Protein AF-A0A3D2C1A4-F1 (afdb_monomer_lite)

Radius of gyration: 25.35 Å; chains: 1; bounding box: 54×17×75 Å

Foldseek 3Di:
DVVVVVVVVVVVVVVVVVVVVVVVVVVVCCVPPVLLVVLLVVQLVVLQVVLVVVLVVVPPDDPVVSVVVSVVSSVVSSQVSCVVSVNHD

pLDDT: mean 81.72, std 10.84, range [54.19, 93.25]

Sequence (89 aa):
MKNKLFISQHLSATRFAVISALLVGLGWFYWYQWHPSRVRSTCASKAGDAVQSTLSTIKGSNLDYQIEIGEKVRRSIYELCLNKMGVKN

Structure (mmCIF, N/CA/C/O backbone):
data_AF-A0A3D2C1A4-F1
#
_entry.id   AF-A0A3D2C1A4-F1
#
loop_
_atom_site.group_PDB
_atom_site.id
_atom_site.type_symbol
_atom_site.label_atom_id
_atom_site.label_alt_id
_atom_site.label_comp_id
_atom_site.label_asym_id
_atom_site.label_entity_id
_at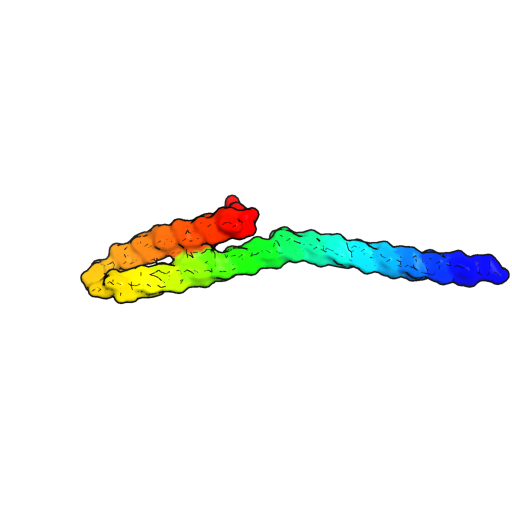om_site.label_seq_id
_atom_site.pdbx_PDB_ins_code
_atom_site.Cartn_x
_atom_site.Cartn_y
_atom_site.Cartn_z
_atom_site.occupancy
_atom_site.B_iso_or_equiv
_atom_site.auth_seq_id
_atom_site.auth_comp_id
_atom_site.auth_asym_id
_atom_site.auth_atom_id
_atom_site.pdbx_PDB_model_num
ATOM 1 N N . MET A 1 1 ? 30.020 -6.947 -47.959 1.00 54.19 1 MET A N 1
ATOM 2 C CA . MET A 1 1 ? 30.219 -7.169 -46.503 1.00 54.19 1 MET A CA 1
ATOM 3 C C . MET A 1 1 ? 29.532 -6.146 -45.582 1.00 54.19 1 MET A C 1
ATOM 5 O O . MET A 1 1 ? 29.259 -6.504 -44.446 1.00 54.19 1 MET A O 1
ATOM 9 N N . LYS A 1 2 ? 29.182 -4.926 -46.031 1.00 56.16 2 LYS A N 1
ATOM 10 C CA . LYS A 1 2 ? 28.587 -3.871 -45.178 1.00 56.16 2 LYS A CA 1
ATOM 11 C C . LYS A 1 2 ? 27.192 -4.193 -44.592 1.00 56.16 2 LYS A C 1
ATOM 13 O O . LYS A 1 2 ? 26.925 -3.828 -43.453 1.00 56.16 2 LYS A O 1
ATOM 18 N N . ASN A 1 3 ? 26.349 -4.959 -45.295 1.00 57.84 3 ASN A N 1
ATOM 19 C CA . ASN A 1 3 ? 24.986 -5.270 -44.823 1.00 57.84 3 ASN A CA 1
ATOM 20 C C . ASN A 1 3 ? 24.938 -6.136 -43.552 1.00 57.84 3 ASN A C 1
ATOM 22 O O . ASN A 1 3 ? 24.048 -5.949 -42.731 1.00 57.84 3 ASN A O 1
ATOM 26 N N . LYS A 1 4 ? 25.893 -7.057 -43.346 1.00 55.25 4 LYS A N 1
ATOM 27 C CA . LYS A 1 4 ? 25.887 -7.932 -42.156 1.00 55.25 4 LYS A CA 1
ATOM 28 C C . LYS A 1 4 ? 26.177 -7.164 -40.859 1.00 55.25 4 LYS A C 1
ATOM 30 O O . LYS A 1 4 ? 25.582 -7.471 -39.832 1.00 55.25 4 LYS A O 1
ATOM 35 N N . LEU A 1 5 ? 27.040 -6.146 -40.919 1.00 58.97 5 LEU A N 1
ATOM 36 C CA . LEU A 1 5 ? 27.362 -5.289 -39.772 1.00 58.97 5 LEU A CA 1
ATOM 37 C C . LEU A 1 5 ? 26.185 -4.385 -39.376 1.00 58.97 5 LEU A C 1
ATOM 39 O O . LEU A 1 5 ? 25.875 -4.282 -38.192 1.00 58.97 5 LEU A O 1
ATOM 43 N N . PHE A 1 6 ? 25.484 -3.811 -40.358 1.00 58.91 6 PHE A N 1
ATOM 44 C CA . PHE A 1 6 ? 24.304 -2.973 -40.115 1.00 58.91 6 PHE A CA 1
ATOM 45 C C . PHE A 1 6 ? 23.163 -3.767 -39.460 1.00 58.91 6 PHE A C 1
ATOM 47 O O . PHE A 1 6 ? 22.604 -3.343 -38.451 1.00 58.91 6 PHE A O 1
ATOM 54 N N . ILE A 1 7 ? 22.867 -4.969 -39.968 1.00 59.91 7 ILE A N 1
ATOM 55 C CA . ILE A 1 7 ? 21.813 -5.839 -39.419 1.00 59.91 7 ILE A CA 1
ATOM 56 C C . ILE A 1 7 ? 22.129 -6.240 -37.970 1.00 59.91 7 ILE A C 1
ATOM 58 O O . ILE A 1 7 ? 21.244 -6.211 -37.118 1.00 59.91 7 ILE A O 1
ATOM 62 N N . SER A 1 8 ? 23.392 -6.553 -37.660 1.00 60.31 8 SER A N 1
ATOM 63 C CA . SER A 1 8 ? 23.801 -6.920 -36.299 1.00 60.31 8 SER A CA 1
ATOM 64 C C . SER A 1 8 ? 23.694 -5.753 -35.306 1.00 60.31 8 SER A C 1
ATOM 66 O O . SER A 1 8 ? 23.331 -5.971 -34.150 1.00 60.31 8 SER A O 1
ATOM 68 N N . GLN A 1 9 ? 23.974 -4.518 -35.736 1.00 61.91 9 GLN A N 1
ATOM 69 C CA . GLN A 1 9 ? 23.812 -3.325 -34.897 1.00 61.91 9 GLN A CA 1
ATOM 70 C C . GLN A 1 9 ? 22.336 -2.984 -34.655 1.00 61.91 9 GLN A C 1
ATOM 72 O O . GLN A 1 9 ? 21.951 -2.711 -33.517 1.00 61.91 9 GLN A O 1
ATOM 77 N N . HIS A 1 10 ? 21.485 -3.087 -35.681 1.00 61.66 10 HIS A N 1
ATOM 78 C CA . HIS A 1 10 ? 20.044 -2.866 -35.534 1.00 61.66 10 HIS A CA 1
ATOM 79 C C . HIS A 1 10 ? 19.366 -3.922 -34.659 1.00 61.66 10 HIS A C 1
ATOM 81 O O . HIS A 1 10 ? 18.480 -3.573 -33.880 1.00 61.66 10 HIS A O 1
ATOM 87 N N . LEU A 1 11 ? 19.804 -5.185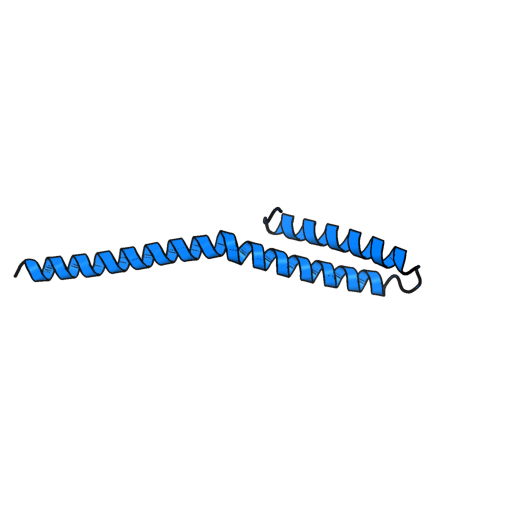 -34.731 1.00 65.38 11 LEU A N 1
ATOM 88 C CA . LEU A 1 11 ? 19.286 -6.270 -33.893 1.00 65.38 11 LEU A CA 1
ATOM 89 C C . LEU A 1 11 ? 19.646 -6.077 -32.410 1.00 65.38 11 LEU A C 1
ATOM 91 O O . LEU A 1 11 ? 18.862 -6.418 -31.528 1.00 65.38 11 LEU A O 1
ATOM 95 N N . SER A 1 12 ? 20.819 -5.506 -32.128 1.00 70.62 12 SER A N 1
ATOM 96 C CA . SER A 1 12 ? 21.230 -5.153 -30.766 1.00 70.62 12 SER A CA 1
ATOM 97 C C . SER A 1 12 ? 20.419 -3.963 -30.238 1.00 70.62 12 SER A C 1
ATOM 99 O O . SER A 1 12 ? 19.821 -4.042 -29.166 1.00 70.62 12 SER A O 1
ATOM 101 N N . ALA A 1 13 ? 20.288 -2.897 -31.036 1.00 77.31 13 ALA A N 1
ATOM 102 C CA . ALA A 1 13 ? 19.532 -1.699 -30.668 1.00 77.31 13 ALA A CA 1
ATOM 103 C C . ALA A 1 13 ? 18.035 -1.974 -30.425 1.00 77.31 13 ALA A C 1
ATOM 105 O O . ALA A 1 13 ? 17.461 -1.451 -29.472 1.00 77.31 13 ALA A O 1
ATOM 106 N N . THR A 1 14 ? 17.406 -2.840 -31.229 1.00 82.69 14 THR A N 1
ATOM 107 C CA . THR A 1 14 ? 16.000 -3.239 -31.014 1.00 82.69 14 THR A CA 1
ATOM 108 C C . THR A 1 14 ? 15.814 -4.028 -29.724 1.00 82.69 14 THR A C 1
ATOM 110 O O . THR A 1 14 ? 14.837 -3.796 -29.018 1.00 82.69 14 THR A O 1
ATOM 113 N N . ARG A 1 15 ? 16.753 -4.907 -29.353 1.00 83.56 15 ARG A N 1
ATOM 114 C CA . ARG A 1 15 ? 16.692 -5.625 -28.068 1.00 83.56 15 ARG A CA 1
ATOM 115 C C . ARG A 1 15 ? 16.756 -4.666 -26.883 1.00 83.56 15 ARG A C 1
ATOM 117 O O . ARG A 1 15 ? 15.946 -4.793 -25.971 1.00 83.56 15 ARG A O 1
ATOM 124 N N . PHE A 1 16 ? 17.658 -3.685 -26.917 1.00 86.56 16 PHE A N 1
ATOM 125 C CA . PHE A 1 16 ? 17.733 -2.665 -25.867 1.00 86.56 16 PHE A CA 1
ATOM 126 C C . PHE A 1 16 ? 16.459 -1.822 -25.782 1.00 86.56 16 PHE A C 1
ATOM 128 O O . PHE A 1 16 ? 15.977 -1.583 -24.679 1.00 86.56 16 PHE A O 1
ATOM 135 N N . ALA A 1 17 ? 15.882 -1.433 -26.923 1.00 86.69 17 ALA A N 1
ATOM 136 C CA . ALA A 1 17 ? 14.624 -0.688 -26.965 1.00 86.69 17 ALA A CA 1
ATOM 137 C C . ALA A 1 17 ? 13.436 -1.492 -26.404 1.00 86.69 17 ALA A C 1
ATOM 139 O O . ALA A 1 17 ? 12.597 -0.948 -25.690 1.00 86.69 17 ALA A O 1
ATOM 140 N N . VAL A 1 18 ? 13.369 -2.796 -26.684 1.00 90.19 18 VAL A N 1
ATOM 141 C CA . VAL A 1 18 ? 12.320 -3.672 -26.136 1.00 90.19 18 VAL A CA 1
ATOM 142 C C . VAL A 1 18 ? 12.490 -3.854 -24.628 1.00 90.19 18 VAL A C 1
ATOM 144 O O . VAL A 1 18 ? 11.516 -3.752 -23.886 1.00 90.19 18 VAL A O 1
ATOM 147 N N . ILE A 1 19 ? 13.718 -4.079 -24.153 1.00 92.44 19 ILE A N 1
ATOM 148 C CA . ILE A 1 19 ? 13.996 -4.231 -22.718 1.00 92.44 19 ILE A CA 1
ATOM 149 C C . ILE A 1 19 ? 13.672 -2.938 -21.967 1.00 92.44 19 ILE A C 1
ATOM 151 O O . ILE A 1 19 ? 13.030 -2.991 -20.921 1.00 92.44 19 ILE A O 1
ATOM 155 N N . SER A 1 20 ? 14.064 -1.775 -22.493 1.00 90.56 20 SER A N 1
ATOM 156 C CA . SER A 1 20 ? 13.763 -0.496 -21.846 1.00 90.56 20 SER A CA 1
ATOM 157 C C . SER A 1 20 ? 12.260 -0.224 -21.799 1.00 90.56 20 SER A C 1
ATOM 159 O O . SER A 1 20 ? 11.751 0.150 -20.743 1.00 90.56 20 SER A O 1
ATOM 161 N N . ALA A 1 21 ? 11.527 -0.494 -22.883 1.00 91.31 21 ALA A N 1
ATOM 162 C CA . ALA A 1 21 ? 10.071 -0.378 -22.907 1.00 91.31 21 ALA A CA 1
ATOM 163 C C . ALA A 1 21 ? 9.400 -1.304 -21.877 1.00 91.31 21 ALA A C 1
ATOM 165 O O . ALA A 1 21 ? 8.489 -0.877 -21.167 1.00 91.31 21 ALA A O 1
ATOM 166 N N . LEU A 1 22 ? 9.883 -2.544 -21.737 1.00 92.88 22 LEU A N 1
ATOM 167 C CA . LEU A 1 22 ? 9.395 -3.483 -20.724 1.00 92.88 22 LEU A CA 1
ATOM 168 C C . LEU A 1 22 ? 9.669 -2.991 -19.300 1.00 92.88 22 LEU A C 1
ATOM 170 O O . LEU A 1 22 ? 8.778 -3.056 -18.457 1.00 92.88 22 LEU A O 1
ATOM 174 N N . LEU A 1 23 ? 10.867 -2.469 -19.024 1.00 93.19 23 LEU A N 1
ATOM 175 C CA . LEU A 1 23 ? 11.215 -1.940 -17.702 1.00 93.19 23 LEU A CA 1
ATOM 176 C C . LEU A 1 23 ? 10.357 -0.728 -17.328 1.00 93.19 23 LEU A C 1
ATOM 178 O O . LEU A 1 23 ? 9.874 -0.651 -16.199 1.00 93.19 23 LEU A O 1
ATOM 182 N N . VAL A 1 24 ? 10.120 0.185 -18.272 1.00 93.12 24 VAL A N 1
ATOM 183 C CA . VAL A 1 24 ? 9.234 1.339 -18.058 1.00 93.12 24 VAL A CA 1
ATOM 184 C C . VAL A 1 24 ? 7.797 0.875 -17.814 1.00 93.12 24 VAL A C 1
ATOM 186 O O . VAL A 1 24 ? 7.167 1.328 -16.860 1.00 93.12 24 VAL A O 1
ATOM 189 N N . GLY A 1 25 ? 7.293 -0.070 -18.613 1.00 91.75 25 GLY A N 1
ATOM 190 C CA . GLY A 1 25 ? 5.951 -0.631 -18.442 1.00 91.75 25 GLY A CA 1
ATOM 191 C C . GLY A 1 25 ? 5.762 -1.337 -17.095 1.00 91.75 25 GLY A C 1
ATOM 192 O O . GLY A 1 25 ? 4.773 -1.096 -16.404 1.00 91.75 25 GLY A O 1
ATOM 193 N N . LEU A 1 26 ? 6.730 -2.158 -16.679 1.00 93.25 26 LEU A N 1
ATOM 194 C CA . LEU A 1 26 ? 6.715 -2.838 -15.381 1.00 93.25 26 LEU A CA 1
ATOM 195 C C . LEU A 1 26 ? 6.830 -1.854 -14.216 1.00 93.25 26 LEU A C 1
ATOM 197 O O . LEU A 1 26 ? 6.113 -2.003 -13.228 1.00 93.25 26 LEU A O 1
ATOM 201 N N . GLY A 1 27 ? 7.689 -0.839 -14.328 1.00 91.00 27 GLY A N 1
ATOM 202 C CA . GLY A 1 27 ? 7.825 0.211 -13.320 1.00 91.00 27 GLY A CA 1
ATOM 203 C C . GLY A 1 27 ? 6.530 1.003 -13.142 1.00 91.00 27 GLY A C 1
ATOM 204 O O . GLY A 1 27 ? 6.077 1.208 -12.015 1.00 91.00 27 GLY A O 1
ATOM 205 N N . TRP A 1 28 ? 5.885 1.370 -14.252 1.00 93.12 28 TRP A N 1
ATOM 206 C CA . TRP A 1 28 ? 4.582 2.031 -14.240 1.00 93.12 28 TRP A CA 1
ATOM 207 C C . TRP A 1 28 ? 3.514 1.156 -13.577 1.00 93.12 28 TRP A C 1
ATOM 209 O O . TRP A 1 28 ? 2.837 1.582 -12.642 1.00 93.12 28 TRP A O 1
ATOM 219 N N . PHE A 1 29 ? 3.395 -0.101 -14.004 1.00 91.38 29 PHE A N 1
ATOM 220 C CA . PHE A 1 29 ? 2.443 -1.046 -13.426 1.00 91.38 29 PHE A CA 1
ATOM 221 C C . PHE A 1 29 ? 2.675 -1.258 -11.923 1.00 91.38 29 PHE A C 1
ATOM 223 O O . PHE A 1 29 ? 1.730 -1.250 -11.129 1.00 91.38 29 PHE A O 1
ATOM 230 N N . TYR A 1 30 ? 3.935 -1.403 -11.514 1.00 89.31 30 TYR A N 1
ATOM 231 C CA . TYR A 1 30 ? 4.307 -1.568 -10.116 1.00 89.31 30 TYR A CA 1
ATOM 232 C C . TYR A 1 30 ? 3.860 -0.372 -9.271 1.00 89.31 30 TYR A C 1
ATOM 234 O O . TYR A 1 30 ? 3.226 -0.566 -8.235 1.00 89.31 30 TYR A O 1
ATOM 242 N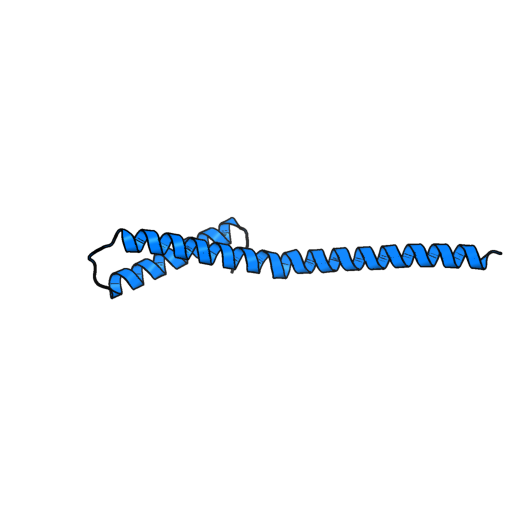 N . TRP A 1 31 ? 4.138 0.854 -9.720 1.00 86.69 31 TRP A N 1
ATOM 243 C CA . TRP A 1 31 ? 3.821 2.062 -8.959 1.00 86.69 31 TRP A CA 1
ATOM 244 C C . TRP A 1 31 ? 2.316 2.344 -8.884 1.00 86.69 31 TRP A C 1
ATOM 246 O O . TRP A 1 31 ? 1.811 2.691 -7.818 1.00 86.69 31 TRP A O 1
ATOM 256 N N . TYR A 1 32 ? 1.587 2.167 -9.989 1.00 86.25 32 TYR A N 1
ATOM 257 C CA . TYR A 1 32 ? 0.181 2.579 -10.081 1.00 86.25 32 TYR A CA 1
ATOM 258 C C . TYR A 1 32 ? -0.834 1.481 -9.761 1.00 86.25 32 TYR A C 1
ATOM 260 O O . TYR A 1 32 ? -1.931 1.798 -9.308 1.00 86.25 32 TYR A O 1
ATOM 268 N N . GLN A 1 33 ? -0.508 0.204 -9.971 1.00 86.94 33 GLN A N 1
ATOM 269 C CA . GLN A 1 33 ? -1.424 -0.901 -9.666 1.00 86.94 33 GLN A CA 1
ATOM 270 C C . GLN A 1 33 ? -0.972 -1.709 -8.460 1.00 86.94 33 GLN A C 1
ATOM 272 O O . GLN A 1 33 ? -1.739 -1.870 -7.505 1.00 86.94 33 GLN A O 1
ATOM 277 N N . TRP A 1 34 ? 0.259 -2.221 -8.473 1.00 87.12 34 TRP A N 1
ATOM 278 C CA . TRP A 1 34 ? 0.674 -3.186 -7.456 1.00 87.12 34 TRP A CA 1
ATOM 279 C C . TRP A 1 34 ? 0.903 -2.529 -6.091 1.00 87.12 34 TRP A C 1
ATOM 281 O O . TRP A 1 34 ? 0.329 -2.967 -5.090 1.00 87.12 34 TRP A O 1
ATOM 291 N N . HIS A 1 35 ? 1.694 -1.458 -6.039 1.00 87.62 35 HIS A N 1
ATOM 292 C CA . HIS A 1 35 ? 2.020 -0.748 -4.808 1.00 87.62 35 HIS A CA 1
ATOM 293 C C . HIS A 1 35 ? 0.766 -0.295 -4.030 1.00 87.62 35 HIS A C 1
ATOM 295 O O . HIS A 1 35 ? 0.603 -0.735 -2.888 1.00 87.62 35 HIS A O 1
ATOM 301 N N . PRO A 1 36 ? -0.185 0.471 -4.607 1.00 86.38 36 PRO A N 1
ATOM 302 C CA . PRO A 1 36 ? -1.371 0.911 -3.871 1.00 86.38 36 PRO A CA 1
ATOM 303 C C . PRO A 1 36 ? -2.275 -0.248 -3.440 1.00 86.38 36 PRO A C 1
ATOM 305 O O . PRO A 1 36 ? -2.809 -0.221 -2.332 1.00 86.38 36 PRO A O 1
ATOM 308 N N . SER A 1 37 ? -2.415 -1.295 -4.259 1.00 88.12 37 SER A N 1
ATOM 309 C CA . SER A 1 37 ? -3.220 -2.472 -3.902 1.00 88.12 37 SER A CA 1
ATOM 310 C C . SER A 1 37 ? -2.643 -3.207 -2.692 1.00 88.12 37 SER A C 1
ATOM 312 O O . SER A 1 37 ? -3.372 -3.543 -1.758 1.00 88.12 37 SER A O 1
ATOM 314 N N . ARG A 1 38 ? -1.319 -3.394 -2.665 1.00 89.56 38 ARG A N 1
ATOM 315 C CA . ARG A 1 38 ? -0.613 -4.053 -1.558 1.00 89.56 38 ARG A CA 1
ATOM 316 C C . ARG A 1 38 ? -0.616 -3.211 -0.283 1.00 89.56 38 ARG A C 1
ATOM 318 O O . ARG A 1 38 ? -0.736 -3.751 0.816 1.00 89.56 38 ARG A O 1
ATOM 325 N N . VAL A 1 39 ? -0.496 -1.893 -0.414 1.00 90.12 39 VAL A N 1
ATOM 326 C CA . VAL A 1 39 ? -0.610 -0.963 0.715 1.00 90.12 39 VAL A CA 1
ATOM 327 C C . VAL A 1 39 ? -2.010 -1.044 1.322 1.00 90.12 39 VAL A C 1
ATOM 329 O O . VAL A 1 39 ? -2.133 -1.270 2.524 1.00 90.12 39 VAL A O 1
ATOM 332 N N . ARG A 1 40 ? -3.067 -0.967 0.502 1.00 89.31 40 ARG A N 1
ATOM 333 C CA . A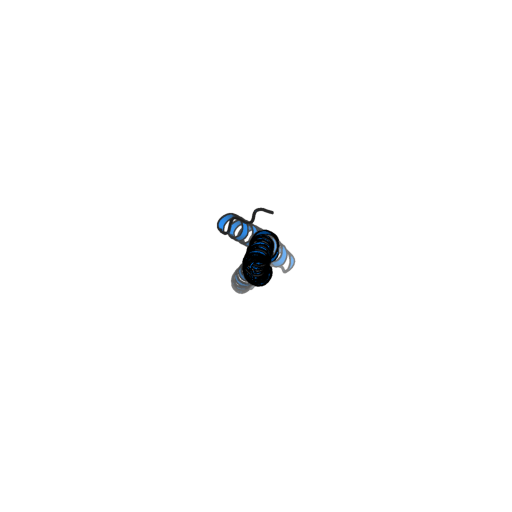RG A 1 40 ? -4.462 -1.080 0.962 1.00 89.31 40 ARG A CA 1
ATOM 334 C C . ARG A 1 40 ? -4.734 -2.407 1.666 1.00 89.31 40 ARG A C 1
ATOM 336 O O . ARG A 1 40 ? -5.302 -2.395 2.754 1.00 89.31 40 ARG A O 1
ATOM 343 N N . SER A 1 41 ? -4.283 -3.536 1.114 1.00 90.19 41 SER A N 1
ATOM 344 C CA . SER A 1 41 ? -4.470 -4.846 1.757 1.00 90.19 41 SER A CA 1
ATOM 345 C C . SER A 1 41 ? -3.735 -4.941 3.098 1.00 90.19 41 SER A C 1
ATOM 347 O O . SER A 1 41 ? -4.290 -5.427 4.082 1.00 90.19 41 SER A O 1
ATOM 349 N N . THR A 1 42 ? -2.509 -4.415 3.169 1.00 90.12 42 THR A N 1
ATOM 350 C CA . THR A 1 42 ? -1.713 -4.390 4.406 1.00 90.12 42 THR A CA 1
ATOM 351 C C . THR A 1 42 ? -2.367 -3.508 5.468 1.00 90.12 42 THR A C 1
ATOM 353 O O . THR A 1 42 ? -2.473 -3.906 6.628 1.00 90.12 42 THR A O 1
ATOM 356 N N . CYS A 1 43 ? -2.836 -2.319 5.085 1.00 89.81 43 CYS A N 1
ATOM 357 C CA . CYS A 1 43 ? -3.528 -1.407 5.989 1.00 89.81 43 CYS A CA 1
ATOM 358 C C . CYS A 1 43 ? -4.867 -1.981 6.467 1.00 89.81 43 CYS A C 1
ATOM 360 O O . CYS A 1 43 ? -5.198 -1.841 7.642 1.00 89.81 43 CYS A O 1
ATOM 362 N N . ALA A 1 44 ? -5.611 -2.672 5.597 1.00 89.25 44 ALA A N 1
ATOM 363 C CA . ALA A 1 44 ? -6.853 -3.344 5.966 1.00 89.25 44 ALA A CA 1
ATOM 364 C C . ALA A 1 44 ? -6.618 -4.467 6.988 1.00 89.25 44 ALA A C 1
ATOM 366 O O . ALA A 1 44 ? -7.376 -4.564 7.952 1.00 89.25 44 ALA A O 1
ATOM 367 N N . SER A 1 45 ? -5.551 -5.258 6.819 1.00 90.25 45 SER A N 1
ATOM 368 C CA . SER A 1 45 ? -5.160 -6.296 7.784 1.00 90.25 45 SER A CA 1
ATOM 369 C C . SER A 1 45 ? -4.826 -5.689 9.145 1.00 90.25 45 SER A C 1
ATOM 371 O O . SER A 1 45 ? -5.437 -6.056 10.141 1.00 90.2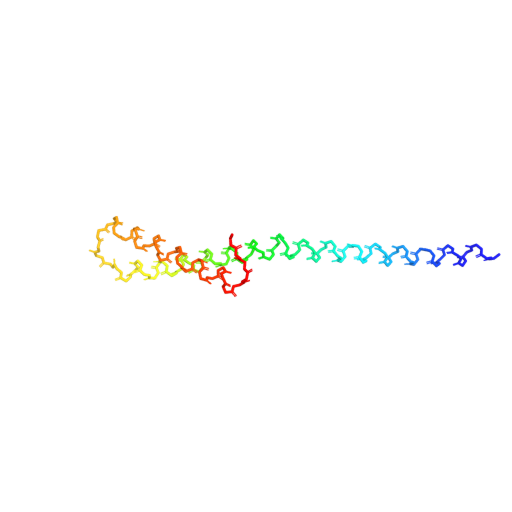5 45 SER A O 1
ATOM 373 N N . LYS A 1 46 ? -3.940 -4.683 9.183 1.00 87.25 46 LYS A N 1
ATOM 374 C CA . LYS A 1 46 ? -3.538 -4.016 10.435 1.00 87.25 46 LYS A CA 1
ATOM 375 C C . LYS A 1 46 ? -4.711 -3.376 11.172 1.00 87.25 46 LYS A C 1
ATOM 377 O O . LYS A 1 46 ? -4.761 -3.410 12.398 1.00 87.25 46 LYS A O 1
ATOM 382 N N . ALA A 1 47 ? -5.643 -2.778 10.431 1.00 87.62 47 ALA A N 1
ATOM 383 C CA . ALA A 1 47 ? -6.859 -2.226 11.010 1.00 87.62 47 ALA A CA 1
ATOM 384 C C . ALA A 1 47 ? -7.744 -3.330 11.611 1.00 87.62 47 ALA A C 1
ATOM 386 O O . ALA A 1 47 ? -8.285 -3.138 12.693 1.00 87.62 47 ALA A O 1
ATOM 387 N N . GLY A 1 48 ? -7.858 -4.487 10.951 1.00 86.06 48 GLY A N 1
ATOM 388 C CA . GLY A 1 48 ? -8.564 -5.655 11.487 1.00 86.06 48 GLY A CA 1
ATOM 389 C C . GLY A 1 48 ? -7.941 -6.187 12.780 1.00 86.06 48 GLY A C 1
ATOM 390 O O . GLY A 1 48 ? -8.654 -6.374 13.762 1.00 86.06 48 GLY A O 1
ATOM 391 N N . ASP A 1 49 ? -6.615 -6.340 12.815 1.00 86.88 49 ASP A N 1
ATOM 392 C CA . ASP A 1 49 ? -5.888 -6.834 13.994 1.00 86.88 49 ASP A CA 1
ATOM 393 C C . ASP A 1 49 ? -6.053 -5.902 15.208 1.00 86.88 49 ASP A C 1
ATOM 395 O O . ASP A 1 49 ? -6.258 -6.353 16.337 1.00 86.88 49 ASP A O 1
ATOM 399 N N . ALA A 1 50 ? -6.016 -4.586 14.979 1.00 82.25 50 ALA A N 1
ATOM 400 C CA . ALA A 1 50 ? -6.202 -3.584 16.028 1.00 82.25 50 ALA A CA 1
ATOM 401 C C . ALA A 1 50 ? -7.650 -3.511 16.543 1.00 82.25 50 ALA A C 1
ATOM 403 O O . ALA A 1 50 ? -7.892 -3.259 17.724 1.00 82.25 50 ALA A O 1
ATOM 404 N N . VAL A 1 51 ? -8.629 -3.747 15.671 1.00 86.44 51 VAL A N 1
ATOM 405 C CA . VAL A 1 51 ? -10.037 -3.854 16.072 1.00 86.44 51 VAL A CA 1
ATOM 406 C C . VAL A 1 51 ? -10.251 -5.110 16.905 1.00 86.44 51 VAL A C 1
ATOM 408 O O . VAL A 1 51 ? -10.901 -5.039 17.944 1.00 86.44 51 VAL A O 1
ATOM 411 N N . GLN A 1 52 ? -9.648 -6.231 16.509 1.00 83.81 52 GLN A N 1
ATOM 412 C CA . GLN A 1 52 ? -9.737 -7.492 17.238 1.00 83.81 52 GLN A CA 1
ATOM 413 C C . GLN A 1 52 ? -9.162 -7.376 18.658 1.00 83.81 52 GLN A C 1
ATOM 415 O O . GLN A 1 52 ? -9.787 -7.839 19.615 1.00 83.81 52 GLN A O 1
ATOM 420 N N . SER A 1 53 ? -8.009 -6.719 18.825 1.00 81.75 53 SER A N 1
ATOM 421 C CA . SER A 1 53 ? -7.422 -6.482 20.151 1.00 81.75 53 SER A CA 1
ATOM 422 C C . SER A 1 53 ? -8.275 -5.532 20.999 1.00 81.75 53 SER A C 1
ATOM 424 O O . SER A 1 53 ? -8.496 -5.787 22.187 1.00 81.75 53 SER A O 1
ATOM 426 N N . THR A 1 54 ? -8.850 -4.497 20.383 1.00 79.50 54 THR A N 1
ATOM 427 C CA . THR A 1 54 ? -9.757 -3.559 21.060 1.00 79.50 54 THR A CA 1
ATOM 428 C C . THR A 1 54 ? -11.037 -4.262 21.521 1.00 79.50 54 THR A C 1
ATOM 430 O O . THR A 1 54 ? -11.387 -4.170 22.696 1.00 79.50 54 THR A O 1
ATOM 433 N N . LEU A 1 55 ? -11.690 -5.051 20.659 1.00 78.75 55 LEU A N 1
ATOM 434 C CA . LEU A 1 55 ? -12.887 -5.822 21.025 1.00 78.75 55 LEU A CA 1
ATOM 435 C C . LEU A 1 55 ? -12.606 -6.831 22.142 1.00 78.75 55 LEU A C 1
ATOM 437 O O . LEU A 1 55 ? -13.418 -6.986 23.049 1.00 78.75 55 LEU A O 1
ATOM 441 N N . SER A 1 56 ? -11.442 -7.488 22.126 1.00 78.56 56 SER A N 1
ATOM 442 C CA . SER A 1 56 ? -11.080 -8.448 23.177 1.00 78.56 56 SER A CA 1
ATOM 443 C C . SER A 1 56 ? -10.918 -7.808 24.565 1.00 78.56 56 SER A C 1
ATOM 445 O O . SER A 1 56 ? -11.111 -8.486 25.575 1.00 78.56 56 SER A O 1
ATOM 447 N N . THR A 1 57 ? -10.622 -6.503 24.609 1.00 74.06 57 THR A N 1
ATOM 448 C CA . THR A 1 57 ? -10.487 -5.711 25.842 1.00 74.06 57 THR A CA 1
ATOM 449 C C . THR A 1 57 ? -11.846 -5.212 26.340 1.00 74.06 57 THR A C 1
ATOM 451 O O . THR A 1 57 ? -12.085 -5.147 27.544 1.00 74.06 57 THR A O 1
ATOM 454 N N . ILE A 1 58 ? -12.779 -4.927 25.428 1.00 73.38 58 ILE A N 1
ATOM 455 C CA . ILE A 1 58 ? -14.151 -4.501 25.735 1.00 73.38 58 ILE A CA 1
ATOM 456 C C . ILE A 1 58 ? -15.045 -5.745 25.919 1.00 73.38 58 ILE A C 1
ATOM 458 O O . ILE A 1 58 ? -16.099 -5.903 25.307 1.00 73.38 58 ILE A O 1
ATOM 462 N N . LYS A 1 59 ? -14.622 -6.685 26.768 1.00 63.62 59 LYS A N 1
ATOM 463 C CA . LYS A 1 59 ? -15.429 -7.862 27.112 1.00 63.62 59 LYS A CA 1
ATOM 464 C C . LYS A 1 59 ? -16.518 -7.443 28.109 1.00 63.62 59 LYS A C 1
ATOM 466 O O . LYS A 1 59 ? -16.271 -7.405 29.308 1.00 63.62 59 LYS A O 1
ATOM 471 N N . GLY A 1 60 ? -17.711 -7.101 27.616 1.00 66.31 60 GLY A N 1
ATOM 472 C CA . GLY A 1 60 ? -18.886 -6.855 28.472 1.00 66.31 60 GLY A CA 1
ATOM 473 C C . GLY A 1 60 ? -19.836 -5.730 28.051 1.00 66.31 60 GLY A C 1
ATOM 474 O O . GLY A 1 60 ? -20.818 -5.497 28.749 1.00 66.31 60 GLY A O 1
ATOM 475 N N . SER A 1 61 ? -19.581 -5.026 26.944 1.00 67.62 61 SER A N 1
ATOM 476 C CA . SER A 1 61 ? -20.489 -3.990 26.427 1.00 67.62 61 SER A CA 1
ATOM 477 C C . SER A 1 61 ? -21.473 -4.539 25.383 1.00 67.62 61 SER A C 1
ATOM 479 O O . SER A 1 61 ? -21.249 -5.602 24.798 1.00 67.62 61 SER A O 1
ATOM 481 N N . ASN A 1 62 ? -22.567 -3.800 25.154 1.00 79.06 62 ASN A N 1
ATOM 482 C CA . ASN A 1 62 ? -23.591 -4.112 24.150 1.00 79.06 62 ASN A CA 1
ATOM 483 C C . ASN A 1 62 ? -22.973 -4.366 22.763 1.00 79.06 62 ASN A C 1
ATOM 485 O O . ASN A 1 62 ? -22.058 -3.649 22.357 1.00 79.06 62 ASN A O 1
ATOM 489 N N . LEU A 1 63 ? -23.485 -5.361 22.029 1.00 78.38 63 LEU A N 1
ATOM 490 C CA . LEU A 1 63 ? -22.932 -5.782 20.734 1.00 78.38 63 LEU A CA 1
ATOM 491 C C . LEU A 1 63 ? -22.890 -4.618 19.725 1.00 78.38 63 LEU A C 1
ATOM 493 O O . LEU A 1 63 ? -21.864 -4.407 19.085 1.00 78.38 63 LEU A O 1
ATOM 497 N N . ASP A 1 64 ? -23.955 -3.812 19.660 1.00 78.88 64 ASP A N 1
ATOM 498 C CA . ASP A 1 64 ? -24.029 -2.614 18.810 1.00 78.88 64 ASP A CA 1
ATOM 499 C C . ASP A 1 64 ? -22.923 -1.598 19.114 1.00 78.88 64 ASP A C 1
ATOM 501 O O . ASP A 1 64 ? -22.300 -1.046 18.208 1.00 78.88 64 ASP A O 1
ATOM 505 N N . TYR A 1 65 ? -22.607 -1.404 20.396 1.00 78.00 65 TYR A N 1
ATOM 506 C CA . TYR A 1 65 ? -21.553 -0.484 20.818 1.00 78.00 65 TYR A CA 1
ATOM 507 C C . TYR A 1 65 ? -20.157 -0.998 20.430 1.00 78.00 65 TYR A C 1
ATOM 509 O O . TYR A 1 65 ? -19.291 -0.216 20.032 1.00 78.00 65 TYR A O 1
ATOM 517 N N . GLN A 1 66 ? -19.935 -2.317 20.489 1.00 77.50 66 GLN A N 1
ATOM 518 C CA . GLN A 1 66 ? -18.684 -2.929 20.025 1.00 77.50 66 GLN A CA 1
ATOM 519 C C . GLN A 1 66 ? -18.511 -2.815 18.508 1.00 77.50 66 GLN A C 1
ATOM 521 O O . GLN A 1 66 ? -17.396 -2.571 18.044 1.00 77.50 66 GLN A O 1
ATOM 526 N N . ILE A 1 67 ? -19.596 -2.957 17.742 1.00 81.44 67 ILE A N 1
ATOM 527 C CA . ILE A 1 67 ? -19.575 -2.810 16.282 1.00 81.44 67 ILE A CA 1
ATOM 528 C C . ILE A 1 67 ? -19.270 -1.356 15.905 1.00 81.44 67 ILE A C 1
ATOM 530 O O . ILE A 1 67 ? -18.359 -1.121 15.111 1.00 81.44 67 ILE A O 1
ATOM 534 N N . GLU A 1 68 ? -19.947 -0.378 16.519 1.00 85.06 68 GLU A N 1
ATOM 535 C CA . GLU A 1 68 ? -19.744 1.044 16.207 1.00 85.06 68 GLU A CA 1
ATOM 536 C C . GLU A 1 68 ? -18.311 1.507 16.523 1.00 85.06 68 GLU A C 1
ATOM 538 O O . GLU A 1 68 ? -17.660 2.171 15.708 1.00 85.06 68 GLU A O 1
ATOM 543 N N . ILE A 1 69 ? -17.781 1.132 17.693 1.00 83.81 69 ILE A N 1
ATOM 544 C CA . ILE A 1 69 ? -16.395 1.451 18.060 1.00 83.81 69 ILE A CA 1
ATOM 545 C C . ILE A 1 69 ? -15.418 0.723 17.146 1.00 83.81 69 ILE A C 1
ATOM 547 O O . ILE A 1 69 ? -14.466 1.340 16.663 1.00 83.81 69 ILE A O 1
ATOM 551 N N . GLY A 1 70 ? -15.649 -0.566 16.891 1.00 83.75 70 GLY A N 1
ATOM 552 C CA . GLY A 1 70 ? -14.810 -1.364 16.007 1.00 83.75 70 GLY A CA 1
ATOM 553 C C . GLY A 1 70 ? -14.701 -0.734 14.623 1.00 83.75 70 GLY A C 1
ATOM 554 O O . GLY A 1 70 ? -13.600 -0.591 14.097 1.00 83.75 70 GLY A O 1
ATOM 555 N N . GLU A 1 71 ? -15.808 -0.263 14.054 1.00 86.69 71 GLU A N 1
ATOM 556 C CA . GLU A 1 71 ? -15.820 0.371 12.738 1.00 86.69 71 GLU A CA 1
ATOM 557 C C . GLU A 1 71 ? -15.103 1.734 12.730 1.00 86.69 71 GLU A C 1
ATOM 559 O O . GLU A 1 71 ? -14.278 1.988 11.844 1.00 86.69 71 GLU A O 1
ATOM 564 N N . LYS A 1 72 ? -15.316 2.585 13.747 1.00 87.38 72 LYS A N 1
ATOM 565 C CA . LYS A 1 72 ? -14.597 3.870 13.892 1.00 87.38 72 LYS A CA 1
ATOM 566 C C . LYS A 1 72 ? -13.088 3.683 14.045 1.00 87.38 72 LYS A C 1
ATOM 568 O O . LYS A 1 72 ? -12.307 4.399 13.405 1.00 87.38 72 LYS A O 1
ATOM 573 N N . VAL A 1 73 ? -12.671 2.717 14.863 1.00 87.31 73 VAL A N 1
ATOM 574 C CA . VAL A 1 73 ? -11.256 2.380 15.076 1.00 87.31 73 VAL A CA 1
ATOM 575 C C . VAL A 1 73 ? -10.655 1.821 13.790 1.00 87.31 73 VAL A C 1
ATOM 577 O O . VAL A 1 73 ? -9.595 2.283 13.361 1.00 87.31 73 VAL A O 1
ATOM 580 N N . ARG A 1 74 ? -11.360 0.903 13.114 1.00 87.25 74 ARG A N 1
ATOM 581 C CA . ARG A 1 74 ? -10.936 0.337 11.827 1.00 87.25 74 ARG A CA 1
ATOM 582 C C . ARG A 1 74 ? -10.658 1.433 10.811 1.00 87.25 74 ARG A C 1
ATOM 584 O O . ARG A 1 74 ? -9.597 1.436 10.191 1.00 87.25 74 ARG A O 1
ATOM 591 N N . ARG A 1 75 ? -11.604 2.362 10.648 1.00 89.56 75 ARG A N 1
ATOM 592 C CA . ARG A 1 75 ? -11.521 3.443 9.661 1.00 89.56 75 ARG A CA 1
ATOM 593 C C . ARG A 1 75 ? -10.363 4.385 9.963 1.00 89.56 75 ARG A C 1
ATOM 595 O O . ARG A 1 75 ? -9.552 4.644 9.082 1.00 89.56 75 ARG A O 1
ATOM 602 N N . SER A 1 76 ? -10.231 4.803 11.220 1.00 89.12 76 SER A N 1
ATOM 603 C CA . SER A 1 76 ? -9.152 5.694 11.660 1.00 89.12 76 SER A CA 1
ATOM 604 C C . SER A 1 76 ? -7.767 5.081 11.434 1.00 89.12 76 SER A C 1
ATOM 606 O O . SER A 1 76 ? -6.884 5.728 10.874 1.00 89.12 76 SER A O 1
ATOM 608 N N . ILE A 1 77 ? -7.567 3.814 11.817 1.00 89.31 77 ILE A N 1
ATOM 609 C CA . ILE A 1 77 ? -6.278 3.123 11.645 1.00 89.31 77 ILE A CA 1
ATOM 610 C C . ILE A 1 77 ? -5.975 2.880 10.165 1.00 89.31 77 ILE A C 1
ATOM 612 O O . ILE A 1 77 ? -4.832 3.041 9.730 1.00 89.31 77 ILE A O 1
ATOM 616 N N . TYR A 1 78 ? -6.994 2.519 9.386 1.00 89.94 78 TYR A N 1
ATOM 617 C CA . TYR A 1 78 ? -6.864 2.326 7.949 1.00 89.94 78 TYR A CA 1
ATOM 618 C C . TYR A 1 78 ? -6.425 3.616 7.243 1.00 89.94 78 TYR A C 1
ATOM 620 O O . TYR A 1 78 ? -5.422 3.605 6.529 1.00 89.94 78 TYR A O 1
ATOM 628 N N . GLU A 1 79 ? -7.100 4.740 7.496 1.00 90.12 79 GLU A N 1
ATOM 629 C CA . GLU A 1 79 ? -6.760 6.036 6.895 1.00 90.12 79 GLU A CA 1
ATOM 630 C C . GLU A 1 79 ? -5.393 6.561 7.349 1.00 90.12 79 GLU A C 1
ATOM 632 O O . GLU A 1 79 ? -4.628 7.088 6.536 1.00 90.12 79 GLU A O 1
ATOM 637 N N . LEU A 1 80 ? -5.031 6.368 8.620 1.00 90.19 80 LEU A N 1
ATOM 638 C CA . LEU A 1 80 ? -3.703 6.718 9.125 1.00 90.19 80 LEU A CA 1
ATOM 639 C C . LEU A 1 80 ? -2.604 5.923 8.399 1.00 90.19 80 LEU A C 1
ATOM 641 O O . LEU A 1 80 ? -1.578 6.481 8.007 1.00 90.19 80 LEU A O 1
ATOM 645 N N . CYS A 1 81 ? -2.820 4.621 8.196 1.00 89.75 81 CYS A N 1
ATOM 646 C CA . CYS A 1 81 ? -1.882 3.749 7.495 1.00 89.75 81 CYS A CA 1
ATOM 647 C C . CYS A 1 81 ? -1.720 4.151 6.023 1.00 89.75 81 CYS A C 1
ATOM 649 O O . CYS A 1 81 ? -0.591 4.271 5.544 1.00 89.75 81 CYS A O 1
ATOM 651 N N . LEU A 1 82 ? -2.830 4.433 5.336 1.00 89.62 82 LEU A N 1
ATOM 652 C CA . LEU A 1 82 ? -2.837 4.928 3.959 1.00 89.62 82 LEU A CA 1
ATOM 653 C C . LEU A 1 82 ? -2.057 6.241 3.813 1.00 89.62 82 LEU A C 1
ATOM 655 O O . LEU A 1 82 ? -1.166 6.341 2.967 1.00 89.62 82 LEU A O 1
ATOM 659 N N . ASN A 1 83 ? -2.322 7.212 4.692 1.00 88.94 83 ASN A N 1
ATOM 660 C CA . ASN A 1 83 ? -1.613 8.492 4.706 1.00 88.94 83 ASN A CA 1
ATOM 661 C C . ASN A 1 83 ? -0.112 8.319 4.963 1.00 88.94 83 ASN A C 1
ATOM 663 O O . ASN A 1 83 ? 0.701 8.939 4.278 1.00 88.94 83 ASN A O 1
ATOM 667 N N . LYS A 1 84 ? 0.276 7.446 5.902 1.00 88.38 84 LYS A N 1
ATOM 668 C CA . LYS A 1 84 ? 1.688 7.175 6.209 1.00 88.38 84 LYS A CA 1
ATOM 669 C C . LYS A 1 84 ? 2.430 6.518 5.041 1.00 88.38 84 LYS A C 1
ATOM 671 O O . LYS A 1 84 ? 3.6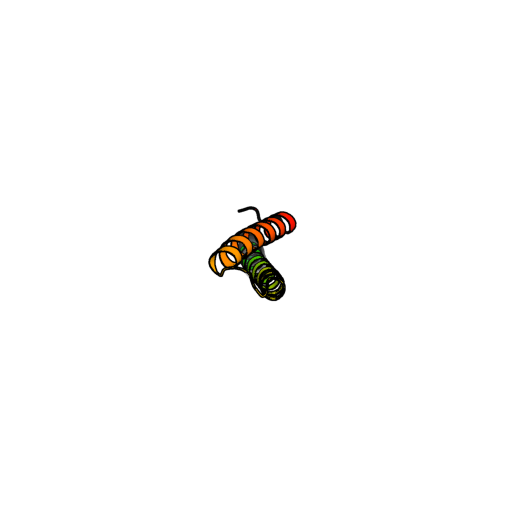20 6.757 4.874 1.00 88.38 84 LYS A O 1
ATOM 676 N N . MET A 1 85 ? 1.745 5.696 4.246 1.00 85.06 85 MET A N 1
ATOM 677 C CA . MET A 1 85 ? 2.323 5.035 3.070 1.00 85.06 85 MET A CA 1
ATOM 678 C C . MET A 1 85 ? 2.198 5.859 1.777 1.00 85.06 85 MET A C 1
ATOM 680 O O . MET A 1 85 ? 2.584 5.379 0.714 1.00 85.06 85 MET A O 1
ATOM 684 N N . GLY A 1 86 ? 1.674 7.088 1.849 1.00 84.31 86 GLY A N 1
ATOM 685 C CA . GLY A 1 86 ? 1.556 7.986 0.696 1.00 84.31 86 GLY A CA 1
ATOM 686 C C . GLY A 1 86 ? 0.504 7.559 -0.331 1.00 84.31 86 GLY A C 1
ATOM 687 O O . GLY A 1 86 ? 0.465 8.105 -1.430 1.00 84.31 86 GLY A O 1
ATOM 688 N N . VAL A 1 87 ? -0.362 6.604 0.014 1.00 80.19 87 VAL A N 1
ATOM 689 C CA . VAL A 1 87 ? -1.464 6.145 -0.836 1.00 80.19 87 VAL A CA 1
ATOM 690 C C . VAL A 1 87 ? -2.733 6.785 -0.297 1.00 80.19 87 VAL A C 1
ATOM 692 O O . VAL A 1 87 ? -3.441 6.191 0.510 1.00 80.19 87 VAL A O 1
ATOM 695 N N . LYS A 1 88 ? -2.990 8.035 -0.693 1.00 72.12 88 LYS A N 1
ATOM 696 C CA . LYS A 1 88 ? -4.266 8.690 -0.385 1.00 72.12 88 LYS A CA 1
ATOM 697 C C . LYS A 1 88 ? -5.383 8.070 -1.219 1.00 72.12 88 LYS A C 1
ATOM 699 O O . LYS A 1 88 ? -5.151 7.628 -2.345 1.00 72.12 88 LYS A O 1
ATOM 704 N N . ASN A 1 89 ? -6.557 7.979 -0.605 1.00 59.25 89 ASN A N 1
ATOM 705 C CA . ASN A 1 89 ? -7.762 7.490 -1.257 1.00 59.25 89 ASN A CA 1
ATOM 706 C C . ASN A 1 89 ? -8.367 8.562 -2.161 1.00 59.25 89 ASN A C 1
ATOM 708 O O . ASN A 1 89 ? -8.235 9.754 -1.800 1.00 59.25 89 ASN A O 1
#

Secondary structure (DSSP, 8-state):
-HHHHHHHHHHHHHHHHHHHHHHHHHHHHIIIIIHHHHHHHHHHHHHHHHHHHHHHH-TTS-HHHHHHHHHHHHHHHHHHHHHHTT---